Protein AF-A0A5P9GYF4-F1 (afdb_monomer)

Sequence (166 aa):
MIIYALKSAWHFFWDTWRFVEREGRWKADQMHLDIIEAVLNQIPADIAETVRTQLDQRYFYSWMAQGRINVFFFYNEGSLPLIPDPAFEDRLFKVSLFIEDRKYVAHVSFFERRLYSVELKRPRSSLIGKSYRIGTVTLGKPSDSYIRVIDRAEHGKETDTGLDLP

Radius of gyration: 16.76 Å; Cα contacts (8 Å, |Δi|>4): 250; chains: 1; bounding box: 41×36×52 Å

Solvent-accessible surface area (backbone atoms only — not comparable to full-atom values): 9324 Å² total; per-residue (Å²): 109,71,68,58,54,51,51,43,52,49,50,51,53,52,51,52,49,34,36,75,72,66,38,37,39,69,61,78,53,67,72,60,48,52,56,48,49,55,51,38,76,74,48,60,67,72,50,31,50,35,50,50,57,49,69,72,45,68,36,37,34,35,40,39,82,77,35,19,39,31,38,57,46,59,70,52,64,94,76,50,69,62,40,85,55,73,74,28,41,67,30,27,35,36,34,32,32,33,45,82,88,40,83,47,55,30,39,43,35,25,42,82,20,34,81,35,35,48,33,41,84,56,34,52,82,83,50,67,95,59,61,72,43,85,58,61,71,44,86,46,55,62,86,70,39,64,65,59,56,49,49,34,71,76,74,41,77,77,76,82,75,75,76,78,73,134

Structure (mmCIF, N/CA/C/O backbone):
data_AF-A0A5P9GYF4-F1
#
_entry.id   AF-A0A5P9GYF4-F1
#
loop_
_atom_site.group_PDB
_atom_site.id
_atom_site.type_symbol
_atom_site.label_atom_id
_atom_site.label_alt_id
_atom_site.label_comp_id
_atom_site.label_asym_id
_atom_site.label_entity_id
_atom_site.label_seq_id
_atom_site.pdbx_PDB_ins_code
_atom_site.Cartn_x
_atom_site.Cartn_y
_atom_site.Cartn_z
_atom_site.occupancy
_atom_site.B_iso_or_equiv
_atom_site.auth_seq_id
_atom_site.auth_comp_id
_atom_site.auth_asym_id
_atom_site.auth_atom_id
_atom_site.pdbx_PDB_model_num
ATOM 1 N N . MET A 1 1 ? 20.560 9.473 -18.934 1.00 59.81 1 MET A N 1
ATOM 2 C CA . MET A 1 1 ? 20.954 9.487 -17.504 1.00 59.81 1 MET A CA 1
ATOM 3 C C . MET A 1 1 ? 20.816 10.861 -16.851 1.00 59.81 1 MET A C 1
ATOM 5 O O . MET A 1 1 ? 20.122 10.941 -15.851 1.00 59.81 1 MET A O 1
ATOM 9 N N . ILE A 1 2 ? 21.380 11.940 -17.410 1.00 68.56 2 ILE A N 1
ATOM 10 C CA . ILE A 1 2 ? 21.368 13.287 -16.788 1.00 68.56 2 ILE A CA 1
ATOM 11 C C . ILE A 1 2 ? 19.944 13.828 -16.524 1.00 68.56 2 ILE A C 1
ATOM 13 O O . ILE A 1 2 ? 19.672 14.339 -15.444 1.00 68.56 2 ILE A O 1
ATOM 17 N N . ILE A 1 3 ? 19.008 13.642 -17.464 1.00 70.69 3 ILE A N 1
ATOM 18 C CA . ILE A 1 3 ? 17.608 14.093 -17.316 1.00 70.69 3 ILE A CA 1
ATOM 19 C C . ILE A 1 3 ? 16.885 13.359 -16.174 1.00 70.69 3 ILE A C 1
ATOM 21 O O . ILE A 1 3 ? 16.140 13.982 -15.423 1.00 70.69 3 ILE A O 1
ATOM 25 N N . TYR A 1 4 ? 17.121 12.053 -16.012 1.00 67.19 4 TYR A N 1
ATOM 26 C CA . TYR A 1 4 ? 16.527 11.273 -14.921 1.00 67.19 4 TYR A CA 1
ATOM 27 C C . TYR A 1 4 ? 17.084 11.706 -13.564 1.00 67.19 4 TYR A C 1
ATOM 29 O O . TYR A 1 4 ? 16.313 11.917 -12.639 1.00 67.19 4 TYR A O 1
ATOM 37 N N . ALA A 1 5 ? 18.396 11.944 -13.471 1.00 69.62 5 ALA A N 1
ATOM 38 C CA . ALA A 1 5 ? 19.017 12.451 -12.250 1.00 69.62 5 ALA A CA 1
ATOM 39 C C . ALA A 1 5 ? 18.478 13.838 -11.848 1.00 69.62 5 ALA A C 1
ATOM 41 O O . ALA A 1 5 ? 18.199 14.069 -10.674 1.00 69.62 5 ALA A O 1
ATOM 42 N N . LEU A 1 6 ? 18.268 14.739 -12.817 1.00 77.44 6 LEU A N 1
ATOM 43 C CA . LEU A 1 6 ? 17.664 16.057 -12.585 1.00 77.44 6 LEU A CA 1
ATOM 44 C C . LEU A 1 6 ? 16.206 15.958 -12.122 1.00 77.44 6 LEU A C 1
ATOM 46 O O . LEU A 1 6 ? 15.830 16.636 -11.169 1.00 77.44 6 LEU A O 1
ATOM 50 N N . LYS A 1 7 ? 15.399 15.089 -12.747 1.00 76.00 7 LYS A N 1
ATOM 51 C CA . LYS A 1 7 ? 14.019 14.832 -12.307 1.00 76.00 7 LYS A CA 1
ATOM 52 C C . LYS A 1 7 ? 13.987 14.277 -10.885 1.00 76.00 7 LYS A C 1
ATOM 54 O O . LYS A 1 7 ? 13.275 14.819 -10.048 1.00 76.00 7 LYS A O 1
ATOM 59 N N . SER A 1 8 ? 14.791 13.258 -10.582 1.00 73.50 8 SER A N 1
ATOM 60 C CA . SER A 1 8 ? 14.862 12.676 -9.237 1.00 73.50 8 SER A CA 1
ATOM 61 C C . SER A 1 8 ? 15.321 13.694 -8.187 1.00 73.50 8 SER A C 1
ATOM 63 O O . SER A 1 8 ? 14.765 13.720 -7.093 1.00 73.50 8 SER A O 1
ATOM 65 N N . ALA A 1 9 ? 16.285 14.565 -8.509 1.00 81.00 9 ALA A N 1
ATOM 66 C CA . ALA A 1 9 ? 16.730 15.634 -7.613 1.00 81.00 9 ALA A CA 1
ATOM 67 C C . ALA A 1 9 ? 15.636 16.688 -7.371 1.00 81.00 9 ALA A C 1
ATOM 69 O O . ALA A 1 9 ? 15.441 17.126 -6.238 1.00 81.00 9 ALA A O 1
ATOM 70 N N . TRP A 1 10 ? 14.891 17.056 -8.416 1.00 84.44 10 TRP A N 1
ATOM 71 C CA . TRP A 1 10 ? 13.747 17.959 -8.305 1.00 84.44 10 TRP A CA 1
ATOM 72 C C . TRP A 1 10 ? 12.622 17.363 -7.450 1.00 84.44 10 TRP A C 1
ATOM 74 O O . TRP A 1 10 ? 12.144 18.020 -6.528 1.00 84.44 10 TRP A O 1
ATOM 84 N N . HIS A 1 11 ? 12.249 16.101 -7.689 1.00 81.50 11 HIS A N 1
ATOM 85 C CA . HIS A 1 11 ? 11.265 15.388 -6.866 1.00 81.50 11 HIS A CA 1
ATOM 86 C C . HIS A 1 11 ? 11.711 15.304 -5.408 1.00 81.50 11 HIS A C 1
ATOM 88 O O . HIS A 1 11 ? 10.935 15.607 -4.510 1.00 81.50 11 HIS A O 1
ATOM 94 N N . PHE A 1 12 ? 12.983 14.985 -5.164 1.00 83.81 12 PHE A N 1
ATOM 95 C CA . PHE A 1 12 ? 13.535 14.944 -3.815 1.00 83.81 12 PHE A CA 1
ATOM 96 C C . PHE A 1 12 ? 13.443 16.302 -3.101 1.00 83.81 12 PHE A C 1
ATOM 98 O O . PHE A 1 12 ? 13.083 16.358 -1.924 1.00 83.81 12 PHE A O 1
ATOM 105 N N . PHE A 1 13 ? 13.741 17.401 -3.800 1.00 87.88 13 PHE A N 1
ATOM 106 C CA . PHE A 1 13 ? 13.595 18.750 -3.251 1.00 87.88 13 PHE A CA 1
ATOM 107 C C . PHE A 1 13 ? 12.132 19.071 -2.921 1.00 87.88 13 PHE A C 1
ATOM 109 O O . PHE A 1 13 ? 11.834 19.533 -1.821 1.00 87.88 13 PHE A O 1
ATOM 116 N N . TRP A 1 14 ? 11.216 18.762 -3.838 1.00 86.12 14 TRP A N 1
ATOM 117 C CA . TRP A 1 14 ? 9.784 18.968 -3.635 1.00 86.12 14 TRP A CA 1
ATOM 118 C C . TRP A 1 14 ? 9.229 18.144 -2.466 1.00 86.12 14 TRP A C 1
ATOM 120 O O . TRP A 1 14 ? 8.482 18.651 -1.635 1.00 86.12 14 TRP A O 1
ATOM 130 N N . ASP A 1 15 ? 9.646 16.889 -2.332 1.00 86.19 15 ASP A N 1
ATOM 131 C CA . ASP A 1 15 ? 9.235 16.036 -1.217 1.00 86.19 15 ASP A CA 1
ATOM 132 C C . ASP A 1 15 ? 9.887 16.455 0.108 1.00 86.19 15 ASP A C 1
ATOM 134 O O . ASP A 1 15 ? 9.288 16.305 1.171 1.00 86.19 15 ASP A O 1
ATOM 138 N N . THR A 1 16 ? 11.081 17.057 0.065 1.00 85.25 16 THR A N 1
ATOM 139 C CA . THR A 1 16 ? 11.679 17.717 1.237 1.00 85.25 16 THR A CA 1
ATOM 140 C C . THR A 1 16 ? 10.831 18.906 1.682 1.00 85.25 16 THR A C 1
ATOM 142 O O . THR A 1 16 ? 10.601 19.074 2.878 1.00 85.25 16 THR A O 1
ATOM 145 N N . TRP A 1 17 ? 10.316 19.698 0.741 1.00 87.06 17 TRP A N 1
ATOM 146 C CA . TRP A 1 17 ? 9.379 20.781 1.040 1.00 87.06 17 TRP A CA 1
ATOM 147 C C . TRP A 1 17 ? 8.072 20.249 1.649 1.00 87.06 17 TRP A C 1
ATOM 149 O O . TRP A 1 17 ? 7.715 20.634 2.762 1.00 87.06 17 TRP A O 1
ATOM 159 N N . ARG A 1 18 ? 7.436 19.255 1.013 1.00 83.00 18 ARG A N 1
ATOM 160 C CA . ARG A 1 18 ? 6.246 18.563 1.550 1.00 83.00 18 ARG A CA 1
ATOM 161 C C . ARG A 1 18 ? 6.478 17.966 2.934 1.00 83.00 18 ARG A C 1
ATOM 163 O O . ARG A 1 18 ? 5.585 17.965 3.776 1.00 83.00 18 ARG A O 1
ATOM 170 N N . PHE A 1 19 ? 7.674 17.442 3.196 1.00 86.00 19 PHE A N 1
ATOM 171 C CA . PHE A 1 19 ? 8.042 16.946 4.518 1.00 86.00 19 PHE A CA 1
ATOM 172 C C . PHE A 1 19 ? 8.027 18.063 5.569 1.00 86.00 19 PHE A C 1
ATOM 174 O O . PHE A 1 19 ? 7.479 17.867 6.654 1.00 86.00 19 PHE A O 1
ATOM 181 N N . VAL A 1 20 ? 8.577 19.239 5.244 1.00 86.25 20 VAL A N 1
ATOM 182 C CA . VAL A 1 20 ? 8.550 20.424 6.120 1.00 86.25 20 VAL A CA 1
ATOM 183 C C . VAL A 1 20 ? 7.112 20.890 6.371 1.00 86.25 20 VAL A C 1
ATOM 185 O O . VAL A 1 20 ? 6.760 21.191 7.513 1.00 86.25 20 VAL A O 1
ATOM 188 N N . GLU A 1 21 ? 6.257 20.852 5.349 1.00 86.50 21 GLU A N 1
ATOM 189 C CA . GLU A 1 21 ? 4.823 21.173 5.445 1.00 86.50 21 GLU A CA 1
ATOM 190 C C . GLU A 1 21 ? 3.981 20.080 6.126 1.00 86.50 21 GLU A C 1
ATOM 192 O O . GLU A 1 21 ? 2.790 20.270 6.369 1.00 86.50 21 GLU A O 1
ATOM 197 N N . ARG A 1 22 ? 4.599 18.957 6.523 1.00 82.69 22 ARG A N 1
ATOM 198 C CA . ARG A 1 22 ? 3.939 17.799 7.149 1.00 82.69 22 ARG A CA 1
ATOM 199 C C . ARG A 1 22 ? 2.899 17.137 6.238 1.00 82.69 22 ARG A C 1
ATOM 201 O O . ARG A 1 22 ? 1.898 16.614 6.720 1.00 82.69 22 ARG A O 1
ATOM 208 N N . GLU A 1 23 ? 3.171 17.103 4.940 1.00 85.25 23 GLU A N 1
ATOM 209 C CA . GLU A 1 23 ? 2.361 16.451 3.902 1.00 85.25 23 GLU A CA 1
ATOM 210 C C . GLU A 1 23 ? 2.905 15.068 3.499 1.00 85.25 23 GLU A C 1
ATOM 212 O O . GLU A 1 23 ? 2.505 14.485 2.490 1.00 85.25 23 GLU A O 1
ATOM 217 N N . GLY A 1 24 ? 3.853 14.519 4.257 1.00 88.75 24 GLY A N 1
ATOM 218 C CA . GLY A 1 24 ? 4.420 13.205 3.983 1.00 88.75 24 GLY A CA 1
ATOM 219 C C . GLY A 1 24 ? 5.653 12.896 4.818 1.00 88.75 24 GLY A C 1
ATOM 220 O O . GLY A 1 24 ? 5.954 13.576 5.800 1.00 88.75 24 GLY A O 1
ATOM 221 N N . ARG A 1 25 ? 6.354 11.822 4.452 1.00 91.69 25 ARG A N 1
ATOM 222 C CA . ARG A 1 25 ? 7.543 11.311 5.159 1.00 91.69 25 ARG A CA 1
ATOM 223 C C . ARG A 1 25 ? 8.289 10.267 4.337 1.00 91.69 25 ARG A C 1
ATOM 225 O O . ARG A 1 25 ? 7.721 9.631 3.465 1.00 91.69 25 ARG A O 1
ATOM 232 N N . TRP A 1 26 ? 9.534 9.997 4.704 1.00 91.06 26 TRP A N 1
ATOM 233 C CA . TRP A 1 26 ? 10.426 9.084 3.977 1.00 91.06 26 TRP A CA 1
ATOM 234 C C . TRP A 1 26 ? 10.139 7.585 4.147 1.00 91.06 26 TRP A C 1
ATOM 236 O O . TRP A 1 26 ? 10.781 6.775 3.492 1.00 91.06 26 TRP A O 1
ATOM 246 N N . LYS A 1 27 ? 9.217 7.195 5.035 1.00 91.62 27 LYS A N 1
ATOM 247 C CA . LYS A 1 27 ? 8.777 5.801 5.217 1.00 91.62 27 LYS A CA 1
ATOM 248 C C . LYS A 1 27 ? 7.341 5.739 5.715 1.00 91.62 27 LYS A C 1
ATOM 250 O O . LYS A 1 27 ? 6.918 6.618 6.464 1.00 91.62 27 LYS A O 1
ATOM 255 N N . ALA A 1 28 ? 6.603 4.697 5.351 1.00 92.38 28 ALA A N 1
ATOM 256 C CA . ALA A 1 28 ? 5.300 4.412 5.948 1.00 92.38 28 ALA A CA 1
ATOM 257 C C . ALA A 1 28 ? 5.429 4.118 7.470 1.00 92.38 28 ALA A C 1
ATOM 259 O O . ALA A 1 28 ? 6.514 3.842 7.969 1.00 92.38 28 ALA A O 1
ATOM 260 N N . ASP A 1 29 ? 4.340 4.240 8.242 1.00 91.94 29 ASP A N 1
ATOM 261 C CA . ASP A 1 29 ? 4.306 3.819 9.655 1.00 91.94 29 ASP A CA 1
ATOM 262 C C . ASP A 1 29 ? 3.892 2.367 9.700 1.00 91.94 29 ASP A C 1
ATOM 264 O O . ASP A 1 29 ? 3.380 1.820 8.724 1.00 91.94 29 ASP A O 1
ATOM 268 N N . GLN A 1 30 ? 4.027 1.815 10.897 1.00 93.69 30 GLN A N 1
ATOM 269 C CA . GLN A 1 30 ? 3.628 0.467 11.203 1.00 93.69 30 GLN A CA 1
ATOM 270 C C . GLN A 1 30 ? 2.197 0.139 10.780 1.00 93.69 30 GLN A C 1
ATOM 272 O O . GLN A 1 30 ? 2.003 -0.877 10.141 1.00 93.69 30 GLN A O 1
ATOM 277 N N . MET A 1 31 ? 1.206 1.001 11.028 1.00 93.88 31 MET A N 1
ATOM 278 C CA . MET A 1 31 ? -0.179 0.698 10.647 1.00 93.88 31 MET A CA 1
ATOM 279 C C . MET A 1 31 ? -0.337 0.521 9.134 1.00 93.88 31 MET A C 1
ATOM 281 O O . MET A 1 31 ? -0.993 -0.417 8.692 1.00 93.88 31 MET A O 1
ATOM 285 N N . HIS A 1 32 ? 0.265 1.395 8.327 1.00 95.06 32 HIS A N 1
ATOM 286 C CA . HIS A 1 32 ? 0.213 1.256 6.871 1.00 95.06 32 HIS A CA 1
ATOM 287 C C . HIS A 1 32 ? 1.027 0.056 6.378 1.00 95.06 32 HIS A C 1
ATOM 289 O O . HIS A 1 32 ? 0.584 -0.627 5.459 1.00 95.06 32 HIS A O 1
ATOM 295 N N . LEU A 1 33 ? 2.175 -0.229 7.000 1.00 96.56 33 LEU A N 1
ATOM 296 C CA . LEU A 1 33 ? 2.971 -1.419 6.692 1.00 96.56 33 LEU A CA 1
ATOM 297 C C . LEU A 1 33 ? 2.219 -2.708 7.045 1.00 96.56 33 LEU A C 1
ATOM 299 O O . LEU A 1 33 ? 2.186 -3.615 6.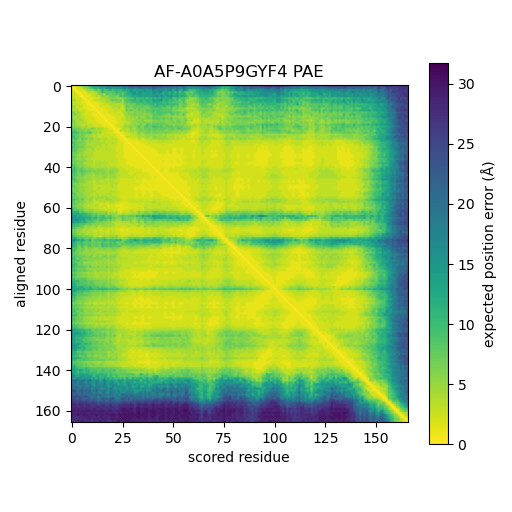226 1.00 96.56 33 LEU A O 1
ATOM 303 N N . ASP A 1 34 ? 1.532 -2.762 8.185 1.00 97.44 34 ASP A N 1
ATOM 304 C CA . ASP A 1 34 ? 0.711 -3.905 8.599 1.00 97.44 34 ASP A CA 1
ATOM 305 C C . ASP A 1 34 ? -0.470 -4.127 7.645 1.00 97.44 34 ASP A C 1
ATOM 307 O O . ASP A 1 34 ? -0.822 -5.265 7.340 1.00 97.44 34 ASP A O 1
ATOM 311 N N . ILE A 1 35 ? -1.080 -3.045 7.143 1.00 97.69 35 ILE A N 1
ATOM 312 C CA . ILE A 1 35 ? -2.128 -3.110 6.114 1.00 97.69 35 ILE A CA 1
ATOM 313 C C . ILE A 1 35 ? -1.580 -3.722 4.821 1.00 97.69 35 ILE A C 1
ATOM 315 O O . ILE A 1 35 ? -2.246 -4.563 4.218 1.00 97.69 35 ILE A O 1
ATOM 319 N N . ILE A 1 36 ? -0.388 -3.306 4.390 1.00 98.12 36 ILE A N 1
ATOM 320 C CA . ILE A 1 36 ? 0.251 -3.844 3.185 1.00 98.12 36 ILE A CA 1
ATOM 321 C C . ILE A 1 36 ? 0.620 -5.308 3.401 1.00 98.12 36 ILE A C 1
ATOM 323 O O . ILE A 1 36 ? 0.252 -6.144 2.583 1.00 98.12 36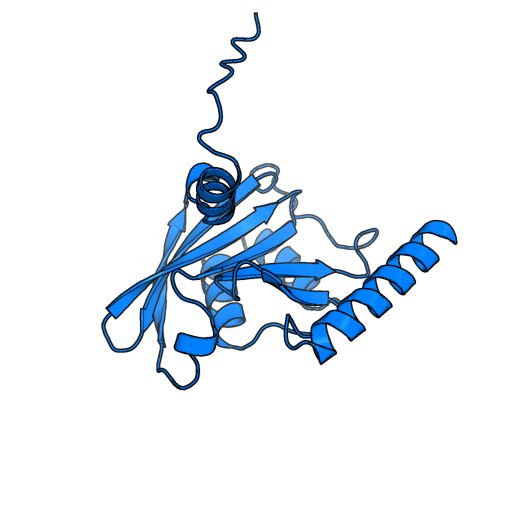 ILE A O 1
ATOM 327 N N . GLU A 1 37 ? 1.258 -5.641 4.520 1.00 98.31 37 GLU A N 1
ATOM 328 C CA . GLU A 1 37 ? 1.668 -7.008 4.849 1.00 98.31 37 GLU A CA 1
ATOM 329 C C . GLU A 1 37 ? 0.465 -7.959 4.908 1.00 98.31 37 GLU A C 1
ATOM 331 O O . GLU A 1 37 ? 0.539 -9.099 4.451 1.00 98.31 37 GLU A O 1
ATOM 336 N N . ALA A 1 38 ? -0.691 -7.486 5.380 1.00 98.38 38 ALA A N 1
ATOM 337 C CA . ALA A 1 38 ? -1.934 -8.247 5.317 1.00 98.38 38 ALA A CA 1
ATOM 338 C C . ALA A 1 38 ? -2.312 -8.641 3.881 1.00 98.38 38 ALA A C 1
ATOM 340 O O . ALA A 1 38 ? -2.753 -9.766 3.654 1.00 98.38 38 ALA A O 1
ATOM 341 N N . VAL A 1 39 ? -2.130 -7.734 2.915 1.00 98.38 39 VAL A N 1
ATOM 342 C CA . VAL A 1 39 ? -2.346 -8.013 1.487 1.00 98.38 39 VAL A CA 1
ATOM 343 C C . VAL A 1 39 ? -1.272 -8.949 0.945 1.00 98.38 39 VAL A C 1
ATOM 345 O O . VAL A 1 39 ? -1.608 -9.890 0.229 1.00 98.38 39 VAL A O 1
ATOM 348 N N . LEU A 1 40 ? -0.004 -8.748 1.316 1.00 98.25 40 LEU A N 1
ATOM 349 C CA . LEU A 1 40 ? 1.103 -9.601 0.869 1.00 98.25 40 LEU A CA 1
ATOM 350 C C . LEU A 1 40 ? 0.926 -11.062 1.305 1.00 98.25 40 LEU A C 1
ATOM 352 O O . LEU A 1 40 ? 1.227 -11.974 0.543 1.00 98.25 40 LEU A O 1
ATOM 356 N N . ASN A 1 41 ? 0.340 -11.294 2.480 1.00 97.94 41 ASN A N 1
ATOM 357 C CA . ASN A 1 41 ? 0.013 -12.632 2.979 1.00 97.94 41 ASN A CA 1
ATOM 358 C C . ASN A 1 41 ? -1.140 -13.332 2.230 1.00 97.94 41 ASN A C 1
ATOM 360 O O . ASN A 1 41 ? -1.483 -14.465 2.563 1.00 97.94 41 ASN A O 1
ATOM 364 N N . GLN A 1 42 ? -1.781 -12.666 1.267 1.00 97.38 42 GLN A N 1
ATOM 365 C CA . GLN A 1 42 ? -2.937 -13.180 0.517 1.00 97.38 42 GLN A CA 1
ATOM 366 C C . GLN A 1 42 ? -2.665 -13.320 -0.983 1.00 97.38 42 GLN A C 1
ATOM 368 O O . GLN A 1 42 ? -3.546 -13.741 -1.733 1.00 97.38 42 GLN A O 1
ATOM 373 N N . ILE A 1 43 ? -1.463 -12.959 -1.428 1.00 96.81 43 ILE A N 1
ATOM 374 C CA . ILE A 1 43 ? -1.041 -13.036 -2.826 1.00 96.81 43 ILE A CA 1
ATOM 375 C C . ILE A 1 43 ? 0.121 -14.033 -2.970 1.00 96.81 43 ILE A C 1
ATOM 377 O O . ILE A 1 43 ? 0.731 -14.413 -1.968 1.00 96.81 43 ILE A O 1
ATOM 381 N N . PRO A 1 44 ? 0.427 -14.493 -4.197 1.00 97.75 44 PRO A N 1
ATOM 382 C CA . PRO A 1 44 ? 1.570 -15.365 -4.452 1.00 97.75 44 PRO A CA 1
ATOM 383 C C . PRO A 1 44 ? 2.889 -14.812 -3.888 1.00 97.75 44 PRO A C 1
ATOM 385 O O . PRO A 1 44 ? 3.134 -13.604 -3.912 1.00 97.75 44 PRO A O 1
ATOM 388 N N . ALA A 1 45 ? 3.737 -15.706 -3.372 1.00 97.19 45 ALA A N 1
ATOM 389 C CA . ALA A 1 45 ? 4.949 -15.337 -2.637 1.00 97.19 45 ALA A CA 1
ATOM 390 C C . ALA A 1 45 ? 5.967 -14.556 -3.487 1.00 97.19 45 ALA A C 1
ATOM 392 O O . ALA A 1 45 ? 6.629 -13.660 -2.976 1.00 97.19 45 ALA A O 1
ATOM 393 N N . ASP A 1 46 ? 6.063 -14.853 -4.781 1.00 96.56 46 ASP A N 1
ATOM 394 C CA . ASP A 1 46 ? 6.900 -14.142 -5.753 1.00 96.56 46 ASP A CA 1
ATOM 395 C C . ASP A 1 46 ? 6.452 -12.684 -5.950 1.00 96.56 46 ASP A C 1
ATOM 397 O O . ASP A 1 46 ? 7.274 -11.763 -6.002 1.00 96.56 46 ASP A O 1
ATOM 401 N N . ILE A 1 47 ? 5.136 -12.454 -5.985 1.00 97.44 47 ILE A N 1
ATOM 402 C CA . ILE A 1 47 ? 4.559 -11.110 -6.050 1.00 97.44 47 ILE A CA 1
ATOM 403 C C . ILE A 1 47 ? 4.800 -10.376 -4.732 1.00 97.44 47 ILE A C 1
ATOM 405 O O . ILE A 1 47 ? 5.245 -9.228 -4.744 1.00 97.44 47 ILE A O 1
ATOM 409 N N . ALA A 1 48 ? 4.547 -11.037 -3.599 1.00 98.00 48 ALA A N 1
ATOM 410 C CA . ALA A 1 48 ? 4.795 -10.466 -2.281 1.00 98.00 48 ALA A CA 1
ATOM 411 C C . ALA A 1 48 ? 6.259 -10.028 -2.120 1.00 98.00 48 ALA A C 1
ATOM 413 O O . ALA A 1 48 ? 6.521 -8.909 -1.682 1.00 98.00 48 ALA A O 1
ATOM 414 N N . GLU A 1 49 ? 7.206 -10.864 -2.544 1.00 97.62 49 GLU A N 1
ATOM 415 C CA . GLU A 1 49 ? 8.637 -10.568 -2.475 1.00 97.62 49 GLU A CA 1
ATOM 416 C C . GLU A 1 49 ? 9.044 -9.404 -3.381 1.00 97.62 49 GLU A C 1
ATOM 418 O O . GLU A 1 49 ? 9.844 -8.548 -2.994 1.00 97.62 49 GLU A O 1
ATOM 423 N N . THR A 1 50 ? 8.428 -9.306 -4.561 1.00 97.38 50 THR A N 1
ATOM 424 C CA . THR A 1 50 ? 8.614 -8.150 -5.442 1.00 97.38 50 THR A CA 1
ATOM 425 C C . THR A 1 50 ? 8.191 -6.861 -4.737 1.00 97.38 50 THR A C 1
ATOM 427 O O . THR A 1 50 ? 8.938 -5.885 -4.741 1.00 97.38 50 THR A O 1
ATOM 430 N N . VAL A 1 51 ? 7.031 -6.855 -4.071 1.00 96.94 51 VAL A N 1
ATOM 431 C CA . VAL A 1 51 ? 6.544 -5.678 -3.331 1.00 96.94 51 VAL A CA 1
ATOM 432 C C . VAL A 1 51 ? 7.430 -5.357 -2.125 1.00 96.94 51 VAL A C 1
ATOM 434 O O . VAL A 1 51 ? 7.710 -4.183 -1.882 1.00 96.94 51 VAL A O 1
ATOM 437 N N . ARG A 1 52 ? 7.934 -6.361 -1.397 1.00 97.25 52 ARG A N 1
ATOM 438 C CA . ARG A 1 52 ? 8.913 -6.134 -0.317 1.00 97.25 52 ARG A CA 1
ATOM 439 C C . ARG A 1 52 ? 10.193 -5.496 -0.850 1.00 97.25 52 ARG A C 1
ATOM 441 O O . ARG A 1 52 ? 10.629 -4.483 -0.316 1.00 97.25 52 ARG A O 1
ATOM 448 N N . THR A 1 53 ? 10.700 -5.981 -1.982 1.00 95.56 53 THR A N 1
ATOM 449 C CA . THR A 1 53 ? 11.865 -5.386 -2.654 1.00 95.56 53 THR A CA 1
ATOM 450 C C . THR A 1 53 ? 11.611 -3.929 -3.055 1.00 95.56 53 THR A C 1
ATOM 452 O O . THR A 1 53 ? 12.520 -3.102 -2.958 1.00 95.56 53 THR A O 1
ATOM 455 N N . GLN A 1 54 ? 10.387 -3.586 -3.482 1.00 94.81 54 GLN A N 1
ATOM 456 C CA . GLN A 1 54 ? 9.994 -2.194 -3.733 1.00 94.81 54 GLN A CA 1
ATOM 457 C C . GLN A 1 54 ? 10.051 -1.366 -2.442 1.00 94.81 54 GLN A C 1
ATOM 459 O O . GLN A 1 54 ? 10.672 -0.305 -2.424 1.00 94.81 54 GLN A O 1
ATOM 464 N N . LEU A 1 55 ? 9.452 -1.861 -1.356 1.00 95.31 55 LEU A N 1
ATOM 465 C CA . LEU A 1 55 ? 9.422 -1.205 -0.043 1.00 95.31 55 LEU A CA 1
ATOM 466 C C . LEU A 1 55 ? 10.803 -1.078 0.624 1.00 95.31 55 LEU A C 1
ATOM 468 O O . LEU A 1 55 ? 10.985 -0.197 1.463 1.00 95.31 55 LEU A O 1
ATOM 472 N N . ASP A 1 56 ? 11.778 -1.900 0.246 1.00 93.88 56 ASP A N 1
ATOM 473 C CA . ASP A 1 56 ? 13.165 -1.772 0.708 1.00 93.88 56 ASP A CA 1
ATOM 474 C C . ASP A 1 56 ? 13.926 -0.637 0.007 1.00 93.88 56 ASP A C 1
ATOM 476 O O . ASP A 1 56 ? 14.956 -0.165 0.501 1.00 93.88 56 ASP A O 1
ATOM 480 N N . GLN A 1 57 ? 13.417 -0.147 -1.128 1.00 91.50 57 GLN A N 1
ATOM 481 C CA . GLN A 1 57 ? 13.990 1.011 -1.804 1.00 91.50 57 GLN A CA 1
ATOM 482 C C . GLN A 1 57 ? 13.724 2.310 -1.040 1.00 91.50 57 GLN A C 1
ATOM 484 O O . GLN A 1 57 ? 12.874 2.419 -0.156 1.00 91.50 57 GLN A O 1
ATOM 489 N N . ARG A 1 58 ? 14.434 3.367 -1.438 1.00 91.06 58 ARG A N 1
ATOM 490 C CA . ARG A 1 58 ? 14.124 4.719 -0.980 1.00 91.06 58 ARG A CA 1
ATOM 491 C C . ARG A 1 58 ? 12.839 5.213 -1.646 1.00 91.06 58 ARG A C 1
ATOM 493 O O . ARG A 1 58 ? 12.783 5.334 -2.872 1.00 91.06 58 ARG A O 1
ATOM 500 N N . TYR A 1 59 ? 11.859 5.583 -0.829 1.00 93.06 59 TYR A N 1
ATOM 501 C CA . TYR A 1 59 ? 10.620 6.209 -1.274 1.00 93.06 59 TYR A CA 1
ATOM 502 C C . TYR A 1 59 ? 10.221 7.380 -0.378 1.00 93.06 59 TYR A C 1
ATOM 504 O O . TYR A 1 59 ? 10.743 7.557 0.723 1.00 93.06 59 TYR A O 1
ATOM 512 N N . PHE A 1 60 ? 9.289 8.188 -0.862 1.00 92.56 60 PHE A N 1
ATOM 513 C CA . PHE A 1 60 ? 8.554 9.160 -0.074 1.00 92.56 60 PHE A CA 1
ATOM 514 C C . PHE A 1 60 ? 7.080 8.770 -0.036 1.00 92.56 60 PHE A C 1
ATOM 516 O O . PHE A 1 60 ? 6.489 8.380 -1.036 1.00 92.56 60 PHE A O 1
ATOM 523 N N . TYR A 1 61 ? 6.499 8.830 1.151 1.00 92.75 61 TYR A N 1
ATOM 524 C CA . TYR A 1 61 ? 5.123 8.474 1.438 1.00 92.75 61 TYR A CA 1
ATOM 525 C C . TYR A 1 61 ? 4.326 9.754 1.671 1.00 92.75 61 TYR A C 1
ATOM 527 O O . TYR A 1 61 ? 4.367 10.327 2.766 1.00 92.75 61 TYR A O 1
ATOM 535 N N . SER A 1 62 ? 3.654 10.220 0.622 1.00 90.25 62 SER A N 1
ATOM 536 C CA . SER A 1 62 ? 2.937 11.497 0.594 1.00 90.25 62 SER A CA 1
ATOM 537 C C . SER A 1 62 ? 1.477 11.333 0.993 1.00 90.25 62 SER A C 1
ATOM 539 O O . SER A 1 62 ? 0.853 10.317 0.696 1.00 90.25 62 SER A O 1
ATOM 541 N N . TRP A 1 63 ? 0.929 12.342 1.660 1.00 88.06 63 TRP A N 1
ATOM 542 C CA . TRP A 1 63 ? -0.433 12.393 2.167 1.00 88.06 63 TRP A CA 1
ATOM 543 C C . TRP A 1 63 ? -1.277 13.332 1.309 1.00 88.06 63 TRP A C 1
ATOM 545 O O . TRP A 1 63 ? -1.183 14.549 1.414 1.00 88.06 63 TRP A O 1
ATOM 555 N N . MET A 1 64 ? -2.149 12.761 0.488 1.00 83.31 64 MET A N 1
ATOM 556 C CA . MET A 1 64 ? -3.125 13.483 -0.323 1.00 83.31 64 MET A CA 1
ATOM 557 C C . MET A 1 64 ? -4.505 13.482 0.348 1.00 83.31 64 MET A C 1
ATOM 559 O O . MET A 1 64 ? -4.797 12.659 1.227 1.00 83.31 64 MET A O 1
ATOM 563 N N . ALA A 1 65 ? -5.363 14.425 -0.056 1.00 75.62 65 ALA A N 1
ATOM 564 C CA . ALA A 1 65 ? -6.738 14.562 0.432 1.00 75.62 65 ALA A CA 1
ATOM 565 C C . ALA A 1 65 ? -6.841 14.495 1.970 1.00 75.62 65 ALA A C 1
ATOM 567 O O . ALA A 1 65 ? -7.534 13.644 2.539 1.00 75.62 65 ALA A O 1
ATOM 568 N N . GLN A 1 66 ? -6.085 15.369 2.648 1.00 75.31 66 GLN A N 1
ATOM 569 C CA . GLN A 1 66 ? -5.990 15.447 4.114 1.00 75.31 66 GLN A CA 1
ATOM 570 C C . GLN A 1 66 ? -5.449 14.158 4.776 1.00 75.31 66 GLN A C 1
ATOM 572 O O . GLN A 1 66 ? -5.779 13.848 5.919 1.00 75.31 66 GLN A O 1
ATOM 577 N N . GLY A 1 67 ? -4.618 13.381 4.071 1.00 76.44 67 GLY A N 1
ATOM 578 C CA . GLY A 1 67 ? -4.025 12.136 4.580 1.00 76.44 67 GLY A CA 1
ATOM 579 C C . GLY A 1 67 ? -4.982 10.947 4.585 1.00 76.44 67 GLY A C 1
ATOM 580 O O . GLY A 1 67 ? -4.834 10.034 5.402 1.00 76.44 67 GLY A O 1
ATOM 581 N N . ARG A 1 68 ? -5.991 10.978 3.707 1.00 83.56 68 ARG A N 1
ATOM 582 C CA . ARG A 1 68 ? -6.859 9.831 3.412 1.00 83.56 68 ARG A CA 1
ATOM 583 C C . ARG A 1 68 ? -6.285 8.962 2.306 1.00 83.56 68 ARG A C 1
ATOM 585 O O . ARG A 1 68 ? -6.435 7.751 2.377 1.00 83.56 68 ARG A O 1
ATOM 592 N N . ILE A 1 69 ? -5.640 9.561 1.313 1.00 86.94 69 ILE A N 1
ATOM 593 C CA . ILE A 1 69 ? -4.957 8.842 0.239 1.00 86.94 69 ILE A CA 1
ATOM 594 C C . ILE A 1 69 ? -3.470 9.012 0.486 1.00 86.94 69 ILE A C 1
ATOM 596 O O . ILE A 1 69 ? -2.989 10.137 0.567 1.00 86.94 69 ILE A O 1
ATOM 600 N N . ASN A 1 70 ? -2.742 7.914 0.634 1.00 90.88 70 ASN A N 1
ATOM 601 C CA . ASN A 1 70 ? -1.315 7.977 0.890 1.00 90.88 70 ASN A CA 1
ATOM 602 C C . ASN A 1 70 ? -0.567 7.256 -0.229 1.00 90.88 70 ASN A C 1
ATOM 604 O O . ASN A 1 70 ? -0.814 6.074 -0.456 1.00 90.88 70 ASN A O 1
ATOM 608 N N . VAL A 1 71 ? 0.315 7.968 -0.926 1.00 92.31 71 VAL A N 1
ATOM 609 C CA . VAL A 1 71 ? 0.933 7.525 -2.186 1.00 92.31 71 VAL A CA 1
ATOM 610 C C . VAL A 1 71 ? 2.429 7.299 -1.993 1.00 92.31 71 VAL A C 1
ATOM 612 O O . VAL A 1 71 ? 3.092 8.070 -1.292 1.00 92.31 71 VAL A O 1
ATOM 615 N N . PHE A 1 72 ? 2.951 6.245 -2.621 1.00 93.12 72 PHE A N 1
ATOM 616 C CA . PHE A 1 72 ? 4.376 5.931 -2.662 1.00 93.12 72 PHE A CA 1
ATOM 617 C C . PHE A 1 72 ? 5.044 6.582 -3.877 1.00 93.12 72 PHE A C 1
ATOM 619 O O . PHE A 1 72 ? 4.661 6.332 -5.014 1.00 93.12 72 PHE A O 1
ATOM 626 N N . PHE A 1 73 ? 6.086 7.372 -3.630 1.00 90.50 73 PHE A N 1
ATOM 627 C CA . PHE A 1 73 ? 6.971 7.937 -4.647 1.00 90.50 73 PHE A CA 1
ATOM 628 C C . PHE A 1 73 ? 8.355 7.302 -4.520 1.00 90.50 73 PHE A C 1
ATOM 630 O O . PHE A 1 73 ? 9.112 7.634 -3.607 1.00 90.50 73 PHE A O 1
ATOM 637 N N . PHE A 1 74 ? 8.693 6.361 -5.399 1.00 89.38 74 PHE A N 1
ATOM 638 C CA . PHE A 1 74 ? 10.000 5.700 -5.391 1.00 89.38 74 PHE A CA 1
ATOM 639 C C . PHE A 1 74 ? 11.021 6.547 -6.156 1.00 89.38 74 PHE A C 1
ATOM 641 O O . PHE A 1 74 ? 10.746 7.007 -7.252 1.00 89.38 74 PHE A O 1
ATOM 648 N N . TYR A 1 75 ? 12.233 6.740 -5.631 1.00 84.44 75 TYR A N 1
ATOM 649 C CA . TYR A 1 75 ? 13.237 7.564 -6.336 1.00 84.44 75 TYR A CA 1
ATOM 650 C C . TYR A 1 75 ? 13.998 6.813 -7.432 1.00 84.44 75 TYR A C 1
ATOM 652 O O . TYR A 1 75 ? 14.626 7.435 -8.290 1.00 84.44 75 TYR A O 1
ATOM 660 N N . ASN A 1 76 ? 13.915 5.482 -7.411 1.00 82.62 76 ASN A N 1
ATOM 661 C CA . ASN A 1 76 ? 14.617 4.571 -8.310 1.00 82.62 76 ASN A CA 1
ATOM 662 C C . ASN A 1 76 ? 13.652 3.886 -9.296 1.00 82.62 76 ASN A C 1
ATOM 664 O O . ASN A 1 76 ? 13.794 2.699 -9.575 1.00 82.62 76 ASN A O 1
ATOM 668 N N . GLU A 1 77 ? 12.650 4.601 -9.819 1.00 70.81 77 GLU A N 1
ATOM 669 C CA . GLU A 1 77 ? 11.595 4.010 -10.665 1.00 70.81 77 GLU A CA 1
ATOM 670 C C . GLU A 1 77 ? 12.120 3.225 -11.872 1.00 70.81 77 GLU A C 1
ATOM 672 O O . GLU A 1 77 ? 11.530 2.215 -12.241 1.00 70.81 77 GLU A O 1
ATOM 677 N N . GLY A 1 78 ? 13.227 3.657 -12.483 1.00 74.50 78 GLY A N 1
ATOM 678 C CA . GLY A 1 78 ? 13.809 2.981 -13.649 1.00 74.50 78 GLY A CA 1
ATOM 679 C C . GLY A 1 78 ? 14.450 1.622 -13.344 1.00 74.50 78 GLY A C 1
ATOM 680 O O . GLY A 1 78 ? 14.673 0.842 -14.263 1.00 74.50 78 GLY A O 1
ATOM 681 N N . SER A 1 79 ? 14.741 1.332 -12.074 1.00 82.06 79 SER A N 1
ATOM 682 C CA . SER A 1 79 ? 15.315 0.060 -11.616 1.00 82.06 79 SER A CA 1
ATOM 683 C C . SER A 1 79 ? 14.417 -0.665 -10.614 1.00 82.06 79 SER A C 1
ATOM 685 O O . SER A 1 79 ? 14.841 -1.647 -10.009 1.00 82.06 79 SER A O 1
ATOM 687 N N . LEU A 1 80 ? 13.202 -0.162 -10.392 1.00 87.31 80 LEU A N 1
ATOM 688 C CA . LEU A 1 80 ? 12.254 -0.759 -9.467 1.00 87.31 80 LEU A CA 1
ATOM 689 C C . LEU A 1 80 ? 11.699 -2.049 -10.094 1.00 87.31 80 LEU A C 1
ATOM 691 O O . LEU A 1 80 ? 11.187 -1.990 -11.218 1.00 87.31 80 LEU A O 1
ATOM 695 N N . PRO A 1 81 ? 11.779 -3.206 -9.414 1.00 91.94 81 PRO A N 1
ATOM 696 C CA . PRO A 1 81 ? 11.251 -4.444 -9.967 1.00 91.94 81 PRO A CA 1
ATOM 697 C C . PRO A 1 81 ? 9.734 -4.326 -10.135 1.00 91.94 81 PRO A C 1
ATOM 699 O O . PRO A 1 81 ? 9.036 -3.856 -9.236 1.00 91.94 81 PRO A O 1
ATOM 702 N N . LEU A 1 82 ? 9.228 -4.732 -11.297 1.00 95.00 82 LEU A N 1
ATOM 703 C CA . LEU A 1 82 ? 7.796 -4.746 -11.592 1.00 95.00 82 LEU A CA 1
ATOM 704 C C . LEU A 1 82 ? 7.187 -6.072 -11.150 1.00 95.00 82 LEU A C 1
ATOM 706 O O . LEU A 1 82 ? 7.799 -7.125 -11.330 1.00 95.00 82 LEU A O 1
ATOM 710 N N . ILE A 1 83 ? 5.956 -6.030 -10.645 1.00 96.44 83 ILE A N 1
ATOM 711 C CA . ILE A 1 83 ? 5.184 -7.239 -10.347 1.00 96.44 83 ILE A CA 1
ATOM 712 C C . ILE A 1 83 ? 4.992 -8.028 -11.651 1.00 96.44 83 ILE A C 1
ATOM 714 O O . ILE A 1 83 ? 4.488 -7.461 -12.619 1.00 96.44 83 ILE A O 1
ATOM 718 N N . PRO A 1 84 ? 5.377 -9.314 -11.736 1.00 94.00 84 PRO A N 1
ATOM 719 C CA . PRO A 1 84 ? 5.355 -10.070 -12.991 1.00 94.00 84 PRO A CA 1
ATOM 720 C C . PRO A 1 84 ? 3.944 -10.274 -13.571 1.00 94.00 84 PRO A C 1
ATOM 722 O O . PRO A 1 84 ? 3.801 -10.338 -14.789 1.00 94.00 84 PRO A O 1
ATOM 725 N N . ASP A 1 85 ? 2.916 -10.316 -12.723 1.00 95.88 85 ASP A N 1
ATOM 726 C CA . ASP A 1 85 ? 1.520 -10.561 -13.100 1.00 95.88 85 ASP A CA 1
ATOM 727 C C . ASP A 1 85 ? 0.840 -9.306 -13.708 1.00 95.88 85 ASP A C 1
ATOM 729 O O . ASP A 1 85 ? 0.700 -8.293 -13.011 1.00 95.88 85 ASP A O 1
ATOM 733 N N . PRO A 1 86 ? 0.362 -9.355 -14.972 1.00 94.62 86 PRO A N 1
ATOM 734 C CA . PRO A 1 86 ? -0.370 -8.257 -15.614 1.00 94.62 86 PRO A CA 1
ATOM 735 C C . PRO A 1 86 ? -1.662 -7.853 -14.899 1.00 94.62 86 PRO A C 1
ATOM 737 O O . PRO A 1 86 ? -2.122 -6.727 -15.060 1.00 94.62 86 PRO A O 1
ATOM 740 N N . ALA A 1 87 ? -2.252 -8.724 -14.074 1.00 93.62 87 ALA A N 1
ATOM 741 C CA . ALA A 1 87 ? -3.433 -8.369 -13.292 1.00 93.62 87 ALA A CA 1
ATOM 742 C C . ALA A 1 87 ? -3.160 -7.255 -12.265 1.00 93.62 87 ALA A C 1
ATOM 744 O O . ALA A 1 87 ? -4.109 -6.743 -11.682 1.00 93.62 87 ALA A O 1
ATOM 745 N N . PHE A 1 88 ? -1.892 -6.895 -12.025 1.00 94.88 88 PHE A N 1
ATOM 746 C CA . PHE A 1 88 ? -1.465 -5.781 -11.171 1.00 94.88 88 PHE A CA 1
ATOM 747 C C . PHE A 1 88 ? -1.240 -4.463 -11.930 1.00 94.88 88 PHE A C 1
ATOM 749 O O . PHE A 1 88 ? -0.731 -3.512 -11.339 1.00 94.88 88 PHE A O 1
ATOM 756 N N . GLU A 1 89 ? -1.614 -4.383 -13.211 1.00 92.56 89 GLU A N 1
ATOM 757 C CA . GLU A 1 89 ? -1.603 -3.121 -13.964 1.00 92.56 89 GLU A CA 1
ATOM 758 C C . GLU A 1 89 ? -2.509 -2.064 -13.308 1.00 92.56 89 GLU A C 1
ATOM 760 O O . GLU A 1 89 ? -2.108 -0.915 -13.156 1.00 92.56 89 GLU A O 1
ATOM 765 N N . ASP A 1 90 ? -3.688 -2.484 -12.843 1.00 92.69 90 ASP A N 1
ATOM 766 C CA . ASP A 1 90 ? -4.605 -1.694 -12.017 1.00 92.69 90 ASP A CA 1
ATOM 767 C C . ASP A 1 90 ? -5.378 -2.647 -11.089 1.00 92.69 90 ASP A C 1
ATOM 769 O O . ASP A 1 90 ? -6.347 -3.300 -11.491 1.00 92.69 90 ASP A O 1
ATOM 773 N N . ARG A 1 91 ? -4.900 -2.806 -9.847 1.00 94.19 91 ARG A N 1
ATOM 774 C CA . ARG A 1 91 ? -5.449 -3.782 -8.888 1.00 94.19 91 ARG A CA 1
ATOM 775 C C . ARG A 1 91 ? -5.661 -3.170 -7.523 1.00 94.19 91 ARG A C 1
ATOM 777 O O . ARG A 1 91 ? -4.777 -2.520 -6.981 1.00 94.19 91 ARG A O 1
ATOM 784 N N . LEU A 1 92 ? -6.804 -3.464 -6.911 1.00 96.38 92 LEU A N 1
ATOM 785 C CA . LEU A 1 92 ? -7.159 -2.944 -5.595 1.00 96.38 92 LEU A CA 1
ATOM 786 C C . LEU A 1 92 ? -7.529 -4.077 -4.640 1.00 96.38 92 LEU A C 1
ATOM 788 O O . LEU A 1 92 ? -8.330 -4.953 -4.964 1.00 96.38 92 LEU A O 1
ATOM 792 N N . PHE A 1 93 ? -6.994 -4.025 -3.425 1.00 97.75 93 PHE A N 1
ATOM 793 C CA . PHE A 1 93 ? -7.389 -4.883 -2.312 1.00 97.75 93 PHE A CA 1
ATOM 794 C C . PHE A 1 93 ? -8.071 -4.056 -1.228 1.00 97.75 93 PHE A C 1
ATOM 796 O O . PHE A 1 93 ? -7.641 -2.954 -0.898 1.00 97.75 93 PHE A O 1
ATOM 803 N N . LYS A 1 94 ? -9.136 -4.607 -0.647 1.00 97.69 94 LYS A N 1
ATOM 804 C CA . LYS A 1 94 ? -9.841 -4.035 0.499 1.00 97.69 94 LYS A CA 1
ATOM 805 C C . LYS A 1 94 ? -9.426 -4.771 1.759 1.00 97.69 94 LYS A C 1
ATOM 807 O O . LYS A 1 94 ? -9.640 -5.979 1.869 1.00 97.69 94 LYS A O 1
ATOM 812 N N . VAL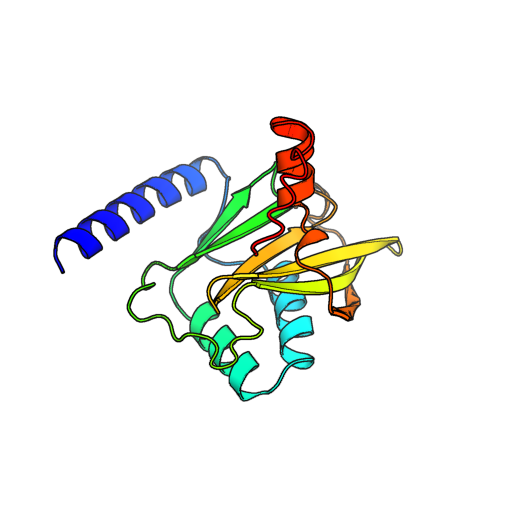 A 1 95 ? -8.899 -4.031 2.722 1.00 97.88 95 VAL A N 1
ATOM 813 C CA . VAL A 1 95 ? -8.470 -4.539 4.024 1.00 97.88 95 VAL A CA 1
ATOM 814 C C . VAL A 1 95 ? -9.449 -4.045 5.080 1.00 97.88 95 VAL A C 1
ATOM 816 O O . VAL A 1 95 ? -9.607 -2.842 5.294 1.00 97.88 95 VAL A O 1
ATOM 819 N N . SER A 1 96 ? -10.139 -4.969 5.746 1.00 96.94 96 SER A N 1
ATOM 820 C CA . SER A 1 96 ? -10.953 -4.629 6.911 1.00 96.94 96 SER A CA 1
ATOM 821 C C . SER A 1 96 ? -10.036 -4.245 8.068 1.00 96.94 96 SER A C 1
ATOM 823 O O . SER A 1 96 ? -9.106 -4.973 8.395 1.00 96.94 96 SER A O 1
ATOM 825 N N . LEU A 1 97 ? -10.332 -3.131 8.721 1.00 95.88 97 LEU A N 1
ATOM 826 C CA . LEU A 1 97 ? -9.616 -2.634 9.891 1.00 95.88 97 LEU A CA 1
ATOM 827 C C . LEU A 1 97 ? -10.593 -2.486 11.047 1.00 95.88 97 LEU A C 1
ATOM 829 O O . LEU A 1 97 ? -11.674 -1.935 10.864 1.00 95.88 97 LEU A O 1
ATOM 833 N N . PHE A 1 98 ? -10.218 -2.929 12.237 1.00 95.50 98 PHE A N 1
ATOM 834 C CA . PHE A 1 98 ? -10.964 -2.646 13.459 1.00 95.50 98 PHE A CA 1
ATOM 835 C C . PHE A 1 98 ? -10.175 -1.631 14.273 1.00 95.50 98 PHE A C 1
ATOM 837 O O . PHE A 1 98 ? -9.064 -1.936 14.688 1.00 95.50 98 PHE A O 1
ATOM 844 N N . ILE A 1 99 ? -10.724 -0.433 14.467 1.00 94.12 99 ILE A N 1
ATOM 845 C CA . ILE A 1 99 ? -10.102 0.647 15.246 1.00 94.12 99 ILE A CA 1
ATOM 846 C C . ILE A 1 99 ? -11.084 1.022 16.348 1.00 94.12 99 ILE A C 1
ATOM 848 O O . ILE A 1 99 ? -12.197 1.446 16.025 1.00 94.12 99 ILE A O 1
ATOM 852 N N . GLU A 1 100 ? -10.692 0.846 17.613 1.00 92.81 100 GLU A N 1
ATOM 853 C CA . GLU A 1 100 ? -11.581 1.036 18.778 1.00 92.81 100 GLU A CA 1
ATOM 854 C C . GLU A 1 100 ? -12.946 0.340 18.569 1.00 92.81 100 GLU A C 1
ATOM 856 O O . GLU A 1 100 ? -14.004 0.969 18.613 1.00 92.81 100 GLU A O 1
ATOM 861 N N . ASP A 1 101 ? -12.906 -0.946 18.204 1.00 89.31 101 ASP A N 1
ATOM 862 C CA . ASP A 1 101 ? -14.067 -1.815 17.934 1.00 89.31 101 ASP A CA 1
ATOM 863 C C . ASP A 1 101 ? -14.975 -1.413 16.759 1.00 89.31 101 ASP A C 1
ATOM 865 O O . ASP A 1 101 ? -15.961 -2.087 16.454 1.00 89.31 101 ASP A O 1
ATOM 869 N N . ARG A 1 102 ? -14.627 -0.361 16.014 1.00 93.38 102 ARG A N 1
ATOM 870 C CA . ARG A 1 102 ? -15.354 0.046 14.806 1.00 93.38 102 ARG A CA 1
ATOM 871 C C . ARG A 1 102 ? -14.681 -0.507 13.560 1.00 93.38 102 ARG A C 1
ATOM 873 O O . ARG A 1 102 ? -13.469 -0.390 13.392 1.00 93.38 102 ARG A O 1
ATOM 880 N N . LYS A 1 103 ? -15.486 -1.062 12.649 1.00 94.50 103 LYS A N 1
ATOM 881 C CA . LYS A 1 103 ? -15.010 -1.556 11.353 1.00 94.50 103 LYS A CA 1
ATOM 882 C C . LYS A 1 103 ? -14.817 -0.406 10.359 1.00 94.50 103 LYS A C 1
ATOM 884 O O . LYS A 1 103 ? -15.743 0.347 10.055 1.00 94.50 103 LYS A O 1
ATOM 889 N N . TYR A 1 104 ? -13.620 -0.334 9.801 1.00 94.31 104 TYR A N 1
ATOM 890 C CA . TYR A 1 104 ? -13.209 0.517 8.696 1.00 94.31 104 TYR A CA 1
ATOM 891 C C . TYR A 1 104 ? -12.723 -0.354 7.537 1.00 94.31 104 TYR A C 1
ATOM 893 O O 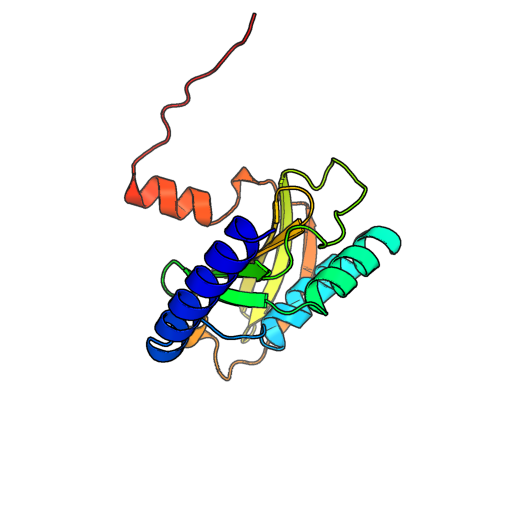. TYR A 1 104 ? -12.486 -1.553 7.689 1.00 94.31 104 TYR A O 1
ATOM 901 N N . VAL A 1 105 ? -12.591 0.264 6.368 1.00 95.06 105 VAL A N 1
ATOM 902 C CA . VAL A 1 105 ? -11.995 -0.361 5.190 1.00 95.06 105 VAL A CA 1
ATOM 903 C C . VAL A 1 105 ? -10.859 0.535 4.729 1.00 95.06 105 VAL A C 1
ATOM 905 O O . VAL A 1 105 ? -11.066 1.739 4.536 1.00 95.06 105 VAL A O 1
ATOM 908 N N . ALA A 1 106 ? -9.679 -0.061 4.605 1.00 95.88 106 A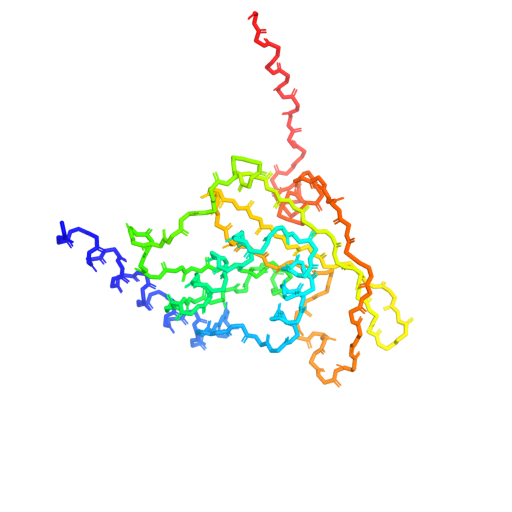LA A N 1
ATOM 909 C CA . ALA A 1 106 ? -8.552 0.504 3.891 1.00 95.88 106 ALA A CA 1
ATOM 910 C C . ALA A 1 106 ? -8.467 -0.103 2.493 1.00 95.88 106 ALA A C 1
ATOM 912 O O . ALA A 1 106 ? -8.871 -1.251 2.289 1.00 95.88 106 ALA A O 1
ATOM 913 N N . HIS A 1 107 ? -7.939 0.659 1.547 1.00 96.88 107 HIS A N 1
ATOM 914 C CA . HIS A 1 107 ? -7.633 0.169 0.211 1.00 96.88 107 HIS A CA 1
ATOM 915 C C . HIS A 1 107 ? -6.126 0.128 0.024 1.00 96.88 107 HIS A C 1
ATOM 917 O O . HIS A 1 107 ? -5.436 1.050 0.446 1.00 96.88 107 HIS A O 1
ATOM 923 N N . VAL A 1 108 ? -5.632 -0.935 -0.594 1.00 97.44 108 VAL A N 1
ATOM 924 C CA . VAL A 1 108 ? -4.254 -1.034 -1.071 1.00 97.44 108 VAL A CA 1
ATOM 925 C C . VAL A 1 108 ? -4.326 -1.159 -2.578 1.00 97.44 108 VAL A C 1
ATOM 927 O O . VAL A 1 108 ? -4.919 -2.116 -3.083 1.00 97.44 108 VAL A O 1
ATOM 930 N N . SER A 1 109 ? -3.761 -0.183 -3.272 1.00 96.69 109 SER A N 1
ATOM 931 C CA . SER A 1 109 ? -3.835 -0.091 -4.724 1.00 96.69 109 SER A CA 1
ATOM 932 C C . SER A 1 109 ? -2.469 -0.359 -5.336 1.00 96.69 109 SER A C 1
ATOM 934 O O . SER A 1 109 ? -1.438 0.110 -4.844 1.00 96.69 109 SER A O 1
ATOM 936 N N . PHE A 1 110 ? -2.492 -1.102 -6.431 1.00 95.31 110 PHE A N 1
ATOM 937 C CA . PHE A 1 110 ? -1.376 -1.349 -7.319 1.00 95.31 110 PHE A CA 1
ATOM 938 C C . PHE A 1 110 ? -1.684 -0.705 -8.664 1.00 95.31 11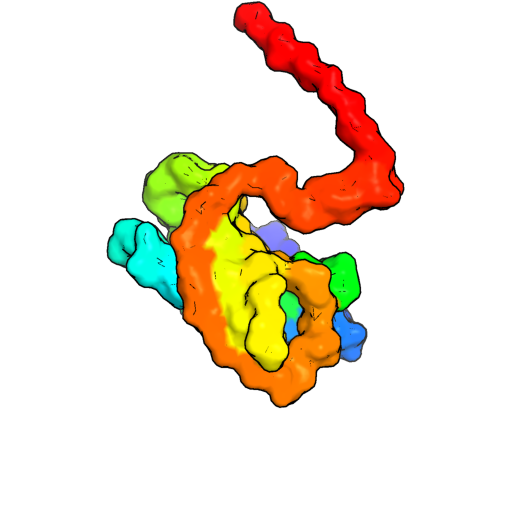0 PHE A C 1
ATOM 940 O O . PHE A 1 110 ? -2.805 -0.828 -9.156 1.00 95.31 110 PHE A O 1
ATOM 947 N N . PHE A 1 111 ? -0.698 -0.023 -9.231 1.00 92.88 111 PHE A N 1
ATOM 948 C CA . PHE A 1 111 ? -0.811 0.673 -10.508 1.00 92.88 111 PHE A CA 1
ATOM 949 C C . PHE A 1 111 ? 0.504 0.527 -11.271 1.00 92.88 111 PHE A C 1
ATOM 951 O O . PHE A 1 111 ? 1.566 0.520 -10.641 1.00 92.88 111 PHE A O 1
ATOM 958 N N . GLU A 1 112 ? 0.441 0.348 -12.593 1.00 92.25 112 GLU A N 1
ATOM 959 C CA . GLU A 1 112 ? 1.615 0.090 -13.448 1.00 92.25 112 GLU A CA 1
ATOM 960 C C . GLU A 1 112 ? 2.510 -1.028 -12.874 1.00 92.25 112 GLU A C 1
ATOM 962 O O . GLU A 1 112 ? 3.745 -0.972 -12.899 1.00 92.25 112 GLU A O 1
ATOM 967 N N . ARG A 1 113 ? 1.872 -2.056 -12.287 1.00 94.56 113 ARG A N 1
ATOM 968 C CA . ARG A 1 113 ? 2.523 -3.238 -11.695 1.00 94.56 113 ARG A CA 1
ATOM 969 C C . ARG A 1 113 ? 3.436 -2.908 -10.508 1.00 94.56 113 ARG A C 1
ATOM 971 O O . ARG A 1 113 ? 4.443 -3.585 -10.270 1.00 94.56 113 ARG A O 1
ATOM 978 N N . ARG A 1 114 ? 3.082 -1.880 -9.734 1.00 94.81 114 ARG A N 1
ATOM 979 C CA . ARG A 1 114 ? 3.797 -1.417 -8.532 1.00 94.81 114 ARG A CA 1
ATOM 980 C C . ARG A 1 114 ? 2.836 -1.157 -7.387 1.00 94.81 114 ARG A C 1
ATOM 982 O O . ARG A 1 114 ? 1.672 -0.847 -7.620 1.00 94.81 114 ARG A O 1
ATOM 989 N N . LEU A 1 115 ? 3.323 -1.241 -6.150 1.00 96.06 115 LEU A N 1
ATOM 990 C CA . LEU A 1 115 ? 2.583 -0.709 -5.007 1.00 96.06 115 LEU A CA 1
ATOM 991 C C . LEU A 1 115 ? 2.428 0.805 -5.177 1.00 96.06 115 LEU A C 1
ATOM 993 O O . LEU A 1 115 ? 3.422 1.520 -5.278 1.00 96.06 115 LEU A O 1
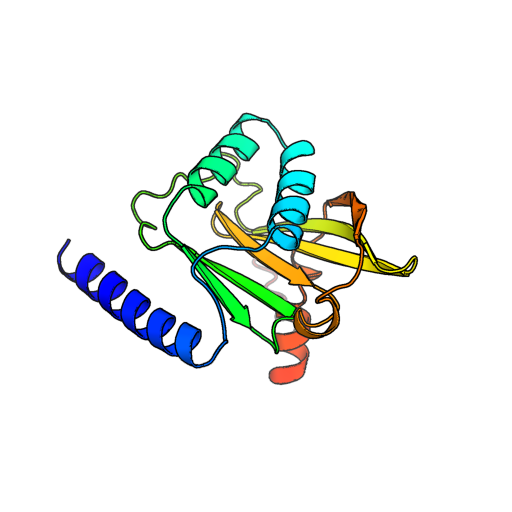ATOM 997 N N . TYR A 1 116 ? 1.189 1.288 -5.188 1.00 94.81 116 TYR A N 1
ATOM 998 C CA . TYR A 1 116 ? 0.895 2.682 -5.503 1.00 94.81 116 TYR A CA 1
ATOM 999 C C . TYR A 1 116 ? 0.412 3.469 -4.289 1.00 94.81 116 TYR A C 1
ATOM 1001 O O . TYR A 1 116 ? 0.972 4.519 -3.962 1.00 94.81 116 TYR A O 1
ATOM 1009 N N . SER A 1 117 ? -0.611 2.972 -3.589 1.00 95.44 117 SER A N 1
ATOM 1010 C CA . SER A 1 117 ? -1.210 3.721 -2.485 1.00 95.44 117 SER A CA 1
ATOM 1011 C C . SER A 1 117 ? -1.820 2.847 -1.395 1.00 95.44 117 SER A C 1
ATOM 1013 O O . SER A 1 117 ? -2.201 1.695 -1.615 1.00 95.44 117 SER A O 1
ATOM 1015 N N . VAL A 1 118 ? -1.932 3.438 -0.203 1.00 95.81 118 VAL A N 1
ATOM 1016 C CA . VAL A 1 118 ? -2.814 2.967 0.866 1.00 95.81 118 VAL A CA 1
ATOM 1017 C C . VAL A 1 118 ? -3.802 4.069 1.210 1.00 95.81 118 VAL A C 1
ATOM 1019 O O . VAL A 1 118 ? -3.430 5.182 1.594 1.00 95.81 118 VAL A O 1
ATOM 1022 N N . GLU A 1 119 ? -5.083 3.751 1.113 1.00 94.44 119 GLU A N 1
ATOM 1023 C CA . GLU A 1 119 ? -6.162 4.693 1.347 1.00 94.44 119 GLU A CA 1
ATOM 1024 C C . GLU A 1 119 ? -6.954 4.322 2.597 1.00 94.44 119 GLU A C 1
ATOM 1026 O O . GLU A 1 119 ? -7.305 3.164 2.819 1.00 94.44 119 GLU A O 1
ATOM 1031 N N . LEU A 1 120 ? -7.287 5.322 3.404 1.00 92.06 120 LEU A N 1
ATOM 1032 C CA . LEU A 1 120 ? -8.033 5.185 4.642 1.00 92.06 120 LEU A CA 1
ATOM 1033 C C . LEU A 1 120 ? -9.342 5.971 4.564 1.00 92.06 120 LEU A C 1
ATOM 1035 O O . LEU A 1 120 ? -9.416 7.102 4.077 1.00 92.06 120 LEU A O 1
ATOM 1039 N N . LYS A 1 121 ? -10.399 5.400 5.151 1.00 88.00 121 LYS A N 1
ATOM 1040 C CA . LYS A 1 121 ? -11.698 6.081 5.275 1.00 88.00 121 LYS A CA 1
ATOM 1041 C C . LYS A 1 121 ? -11.602 7.406 6.044 1.00 88.00 121 LYS A C 1
ATOM 1043 O O . LYS A 1 121 ? -12.394 8.315 5.805 1.00 88.00 121 LYS A O 1
ATOM 1048 N N . ARG A 1 122 ? -10.674 7.505 6.996 1.00 86.81 122 ARG A N 1
ATOM 1049 C CA . ARG A 1 122 ? -10.461 8.673 7.855 1.00 86.81 122 ARG A CA 1
ATOM 1050 C C . ARG A 1 122 ? -9.020 9.164 7.718 1.00 86.81 122 ARG A C 1
ATOM 1052 O O . ARG A 1 122 ? -8.141 8.339 7.480 1.00 86.81 122 ARG A O 1
ATOM 1059 N N . PRO A 1 123 ? -8.778 10.476 7.875 1.00 84.62 123 PRO A N 1
ATOM 1060 C CA . PRO A 1 123 ? -7.435 11.026 7.787 1.00 84.62 123 PRO A CA 1
ATOM 1061 C C . PRO A 1 123 ? -6.549 10.452 8.893 1.00 84.62 123 PRO A C 1
ATOM 1063 O O . PRO A 1 123 ? -7.009 10.259 10.025 1.00 84.62 123 PRO A O 1
ATOM 1066 N N . ARG A 1 124 ? -5.269 10.231 8.581 1.00 82.12 124 ARG A N 1
ATOM 1067 C CA . ARG A 1 124 ? -4.267 9.699 9.519 1.00 82.12 124 ARG A CA 1
ATOM 1068 C C . ARG A 1 124 ? -4.288 10.397 10.881 1.00 82.12 124 ARG A C 1
ATOM 1070 O O . ARG A 1 124 ? -4.243 9.721 11.903 1.00 82.12 124 ARG A O 1
ATOM 1077 N N . SER A 1 125 ? -4.393 11.726 10.909 1.00 83.75 125 SER A N 1
ATOM 1078 C CA . SER A 1 125 ? -4.406 12.527 12.144 1.00 83.75 125 SER A CA 1
ATOM 1079 C C . SER A 1 125 ? -5.483 12.089 13.143 1.00 83.75 125 SER A C 1
ATOM 1081 O O . SER A 1 125 ? -5.249 12.131 14.345 1.00 83.75 125 SER A O 1
ATOM 1083 N N . SER A 1 126 ? -6.626 11.594 12.660 1.00 86.69 126 SER A N 1
ATOM 1084 C CA . SER A 1 126 ? -7.727 11.103 13.500 1.00 86.69 126 SER A CA 1
ATOM 1085 C C . SER A 1 126 ? -7.522 9.689 14.061 1.00 86.69 126 SER A C 1
ATOM 1087 O O . SER A 1 126 ? -8.331 9.230 14.867 1.00 86.69 126 SER A O 1
ATOM 1089 N N . LEU A 1 127 ? -6.475 8.989 13.614 1.00 87.44 127 LEU A N 1
ATOM 1090 C CA . LEU A 1 127 ? -6.169 7.603 13.978 1.00 87.44 127 LEU A CA 1
ATOM 1091 C C . LEU A 1 127 ? -4.921 7.481 14.862 1.00 87.44 127 LEU A C 1
ATOM 1093 O O . LEU A 1 127 ? -4.640 6.403 15.379 1.00 87.44 127 LEU A O 1
ATOM 1097 N N . ILE A 1 128 ? -4.167 8.568 15.045 1.00 86.69 128 ILE A N 1
ATOM 1098 C CA . ILE A 1 128 ? -2.961 8.574 15.879 1.00 86.69 128 ILE A CA 1
ATOM 1099 C C . ILE A 1 128 ? -3.333 8.219 17.325 1.00 86.69 128 ILE A C 1
ATOM 1101 O O . ILE A 1 128 ? -4.262 8.789 17.890 1.00 86.69 128 ILE A O 1
ATOM 1105 N N . GLY A 1 129 ? -2.592 7.276 17.915 1.00 89.31 129 GLY A N 1
ATOM 1106 C CA . GLY A 1 129 ? -2.779 6.825 19.299 1.00 89.31 129 GLY A CA 1
ATOM 1107 C C . GLY A 1 129 ? -3.897 5.798 19.500 1.00 89.31 129 GLY A C 1
ATOM 1108 O O . GLY A 1 129 ? -4.060 5.304 20.612 1.00 89.31 129 GLY A O 1
ATOM 1109 N N . LYS A 1 130 ? -4.645 5.446 18.449 1.00 91.81 130 LYS A N 1
ATOM 1110 C CA . LYS A 1 130 ? -5.713 4.445 18.529 1.00 91.81 130 LYS A CA 1
ATOM 1111 C C . LYS A 1 130 ? -5.166 3.037 18.340 1.00 91.81 130 LYS A C 1
ATOM 1113 O O . LYS A 1 130 ? -4.306 2.810 17.489 1.00 91.81 130 LYS A O 1
ATOM 1118 N N . SER A 1 131 ? -5.704 2.079 19.090 1.00 93.81 131 SER A N 1
ATOM 1119 C CA . SER A 1 131 ? -5.444 0.663 18.839 1.00 93.81 131 SER A CA 1
ATOM 1120 C C . SER A 1 131 ? -6.150 0.218 17.559 1.00 93.81 131 SER A C 1
ATOM 1122 O O . SER A 1 131 ? -7.269 0.650 17.259 1.00 93.81 131 SER A O 1
ATOM 1124 N N . TYR A 1 132 ? -5.492 -0.648 16.792 1.00 95.50 132 TYR A N 1
ATOM 1125 C CA . TYR A 1 132 ? -6.056 -1.220 15.576 1.00 95.50 132 TYR A CA 1
ATOM 1126 C C . TYR A 1 132 ? -5.793 -2.722 15.491 1.00 95.50 132 TYR A C 1
ATOM 1128 O O . TYR A 1 132 ? -4.849 -3.247 16.079 1.00 95.50 132 TYR A O 1
ATOM 1136 N N . ARG A 1 133 ? -6.641 -3.412 14.728 1.00 96.44 133 ARG A N 1
ATOM 1137 C CA . ARG A 1 133 ? -6.484 -4.819 14.365 1.00 96.44 133 ARG A CA 1
ATOM 1138 C C . ARG A 1 133 ? -6.822 -5.016 12.894 1.00 96.44 133 ARG A C 1
ATOM 1140 O O . ARG A 1 133 ? -7.867 -4.558 12.425 1.00 96.44 133 ARG A O 1
ATOM 1147 N N . ILE A 1 134 ? -5.955 -5.733 12.188 1.00 97.06 134 ILE A N 1
ATOM 1148 C CA . ILE A 1 134 ? -6.193 -6.157 10.810 1.00 97.06 134 ILE A CA 1
ATOM 1149 C C . ILE A 1 134 ? -7.269 -7.253 10.794 1.00 97.06 134 ILE A C 1
ATOM 1151 O O . ILE A 1 134 ? -7.251 -8.188 11.595 1.00 97.06 134 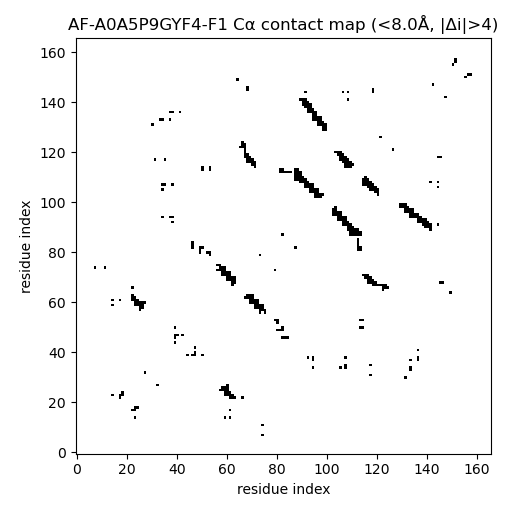ILE A O 1
ATOM 1155 N N . GLY A 1 135 ? -8.247 -7.099 9.909 1.00 95.50 135 GLY A N 1
ATOM 1156 C CA . GLY A 1 135 ? -9.310 -8.060 9.652 1.00 95.50 135 GLY A CA 1
ATOM 1157 C C . GLY A 1 135 ? -9.084 -8.826 8.352 1.00 95.50 135 GLY A C 1
ATOM 1158 O O . GLY A 1 135 ? -7.970 -9.195 8.005 1.00 95.50 135 GLY A O 1
ATOM 1159 N N . THR A 1 136 ? -10.169 -9.077 7.624 1.00 96.88 136 THR A N 1
ATOM 1160 C CA . THR A 1 136 ? -10.118 -9.792 6.348 1.00 96.88 136 THR A CA 1
ATOM 1161 C C . THR A 1 136 ? -9.601 -8.914 5.216 1.00 96.88 136 THR A C 1
ATOM 1163 O O . THR A 1 136 ? -9.909 -7.720 5.144 1.00 96.88 136 THR A O 1
ATOM 1166 N N . VAL A 1 137 ? -8.879 -9.541 4.293 1.00 98.06 137 VAL A N 1
ATOM 1167 C CA . VAL A 1 137 ? -8.485 -8.958 3.011 1.00 98.06 137 VAL A CA 1
ATOM 1168 C C . VAL A 1 137 ? -9.368 -9.555 1.926 1.00 98.06 137 VAL A C 1
ATOM 1170 O O . VAL A 1 137 ? -9.649 -10.750 1.923 1.00 98.06 137 VAL A O 1
ATOM 1173 N N . THR A 1 138 ? -9.836 -8.713 1.018 1.00 97.50 138 THR A N 1
ATOM 1174 C CA . THR A 1 138 ? -10.679 -9.120 -0.109 1.00 97.50 138 THR A CA 1
ATOM 1175 C C . THR A 1 138 ? -10.242 -8.388 -1.364 1.00 97.50 138 THR A C 1
ATOM 1177 O O . THR A 1 138 ? -9.727 -7.271 -1.285 1.00 97.50 138 THR A O 1
ATOM 1180 N N . LEU A 1 139 ? -10.454 -8.998 -2.527 1.00 96.56 139 LEU A N 1
ATOM 1181 C CA . LEU A 1 139 ? -10.242 -8.312 -3.795 1.00 96.56 139 LEU A CA 1
ATOM 1182 C C . LEU A 1 139 ? -11.307 -7.218 -3.958 1.00 96.56 139 LEU A C 1
ATOM 1184 O O . LEU A 1 139 ? -12.501 -7.467 -3.778 1.00 96.56 139 LEU A O 1
ATOM 1188 N N . GLY A 1 140 ? -10.870 -6.000 -4.257 1.00 92.50 140 GLY A N 1
ATOM 1189 C CA . GLY A 1 140 ? -11.738 -4.881 -4.600 1.00 92.50 140 GLY A CA 1
ATOM 1190 C C . GLY A 1 140 ? -11.757 -4.629 -6.102 1.00 92.50 140 GLY A C 1
ATOM 1191 O O . GLY A 1 140 ? -11.019 -5.252 -6.864 1.00 92.50 140 GLY A O 1
ATOM 1192 N N . LYS A 1 141 ? -12.602 -3.693 -6.532 1.00 88.31 141 LYS A N 1
ATOM 1193 C CA . LYS A 1 141 ? -12.538 -3.146 -7.887 1.00 88.31 141 LYS A CA 1
ATOM 1194 C C . LYS A 1 141 ? -11.747 -1.837 -7.846 1.00 88.31 141 LYS A C 1
ATOM 1196 O O . LYS A 1 141 ? -11.938 -1.079 -6.895 1.00 88.31 141 LYS A O 1
ATOM 1201 N N . PRO A 1 142 ? -10.933 -1.511 -8.863 1.00 82.75 142 PRO A N 1
ATOM 1202 C CA . PRO A 1 142 ? -10.298 -0.193 -8.961 1.00 82.75 142 PRO A CA 1
ATOM 1203 C C . PRO A 1 142 ? -11.291 0.975 -8.857 1.00 82.75 142 PRO A C 1
ATOM 1205 O O . PRO A 1 142 ? -10.995 2.007 -8.258 1.00 82.75 142 PRO A O 1
ATOM 1208 N N . SER A 1 143 ? -12.527 0.772 -9.333 1.00 78.19 143 SER A N 1
ATOM 1209 C CA . SER A 1 143 ? -13.640 1.724 -9.198 1.00 78.19 143 SER A CA 1
ATOM 1210 C C . SER A 1 143 ? -14.003 2.085 -7.751 1.00 78.19 143 SER A C 1
ATOM 1212 O O . SER A 1 143 ? -14.705 3.067 -7.531 1.00 78.19 143 SER A O 1
ATOM 1214 N N . ASP A 1 144 ? -13.567 1.290 -6.772 1.00 78.94 144 ASP A N 1
ATOM 1215 C CA . ASP A 1 144 ? -13.853 1.496 -5.352 1.00 78.94 144 ASP A CA 1
ATOM 1216 C C . ASP A 1 144 ? -12.838 2.424 -4.660 1.00 78.94 144 ASP A C 1
ATOM 1218 O O . ASP A 1 144 ? -13.029 2.760 -3.489 1.00 78.94 144 ASP A O 1
ATOM 1222 N N . SER A 1 145 ? -11.764 2.832 -5.351 1.00 77.31 145 SER A N 1
ATOM 1223 C CA . SER A 1 145 ? -10.756 3.755 -4.817 1.00 77.31 145 SER A CA 1
ATOM 1224 C C . SER A 1 145 ? -11.377 5.097 -4.409 1.00 77.31 145 SER A C 1
ATOM 1226 O O . SER A 1 145 ? -12.212 5.679 -5.110 1.00 77.31 145 SER A O 1
ATOM 1228 N N . TYR A 1 146 ? -10.926 5.636 -3.276 1.00 69.81 146 TYR A N 1
ATOM 1229 C CA . TYR A 1 146 ? -11.293 6.970 -2.819 1.00 69.81 146 TYR A CA 1
ATOM 1230 C C . TYR A 1 146 ? -10.736 8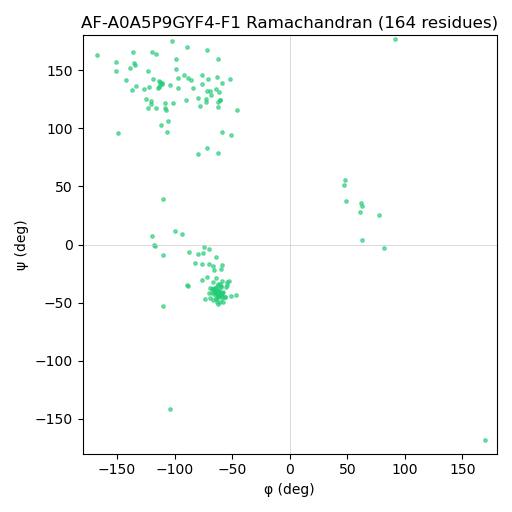.070 -3.728 1.00 69.81 146 TYR A C 1
ATOM 1232 O O . TYR A 1 146 ? -11.286 9.167 -3.692 1.00 69.81 146 TYR A O 1
ATOM 1240 N N . ILE A 1 147 ? -9.717 7.789 -4.553 1.00 67.25 147 ILE A N 1
ATOM 1241 C CA . ILE A 1 147 ? -9.207 8.726 -5.567 1.00 67.25 147 ILE A CA 1
ATOM 1242 C C . ILE A 1 147 ? -10.341 9.113 -6.511 1.00 67.25 147 ILE A C 1
ATOM 1244 O O . ILE A 1 147 ? -10.621 10.293 -6.654 1.00 67.25 147 ILE A O 1
ATOM 1248 N N . ARG A 1 148 ? -11.087 8.139 -7.048 1.00 61.41 148 ARG A N 1
ATOM 1249 C CA . ARG A 1 148 ? -12.235 8.418 -7.927 1.00 61.41 148 ARG A CA 1
ATOM 1250 C C . ARG A 1 148 ? -13.393 9.101 -7.208 1.00 61.41 148 ARG A C 1
ATOM 1252 O O . ARG A 1 148 ? -14.126 9.877 -7.808 1.00 61.41 148 ARG A O 1
ATOM 1259 N N . VAL A 1 149 ? -13.594 8.808 -5.922 1.00 57.84 149 VAL A N 1
ATOM 1260 C CA . VAL A 1 149 ? -14.633 9.478 -5.121 1.00 57.84 149 VAL A CA 1
ATOM 1261 C C . VAL A 1 149 ? -14.289 10.952 -4.906 1.00 57.84 149 VAL A C 1
ATOM 1263 O O . VAL A 1 149 ? -15.189 11.788 -4.934 1.00 57.84 149 VAL A O 1
ATOM 1266 N N . ILE A 1 150 ? -13.010 11.260 -4.688 1.00 55.84 150 ILE A N 1
ATOM 1267 C CA . ILE A 1 150 ? -12.507 12.625 -4.518 1.00 55.84 150 ILE A CA 1
ATOM 1268 C C . ILE A 1 150 ? -12.501 13.353 -5.861 1.00 55.84 150 ILE A C 1
ATOM 1270 O O . ILE A 1 150 ? -13.090 14.422 -5.945 1.00 55.84 150 ILE A O 1
ATOM 1274 N N . ASP A 1 151 ? -11.999 12.722 -6.919 1.00 54.47 151 ASP A N 1
ATOM 1275 C CA . ASP A 1 151 ? -12.021 13.251 -8.285 1.00 54.47 151 ASP A CA 1
ATOM 1276 C C . ASP A 1 151 ? -13.454 13.577 -8.742 1.00 54.47 151 ASP A C 1
ATOM 1278 O O . ASP A 1 151 ? -13.743 14.687 -9.174 1.00 54.47 151 ASP A O 1
ATOM 1282 N N . ARG A 1 152 ? -14.422 12.683 -8.490 1.00 54.25 152 ARG A N 1
ATOM 1283 C CA . ARG A 1 152 ? -15.848 12.940 -8.759 1.00 54.25 152 ARG A CA 1
ATOM 1284 C C . ARG A 1 152 ? -16.430 14.094 -7.937 1.00 54.25 152 ARG A C 1
ATOM 1286 O O . ARG A 1 152 ? -17.340 14.784 -8.399 1.00 54.25 152 ARG A O 1
ATOM 1293 N N . ALA A 1 153 ? -15.986 14.260 -6.693 1.00 55.56 153 ALA A N 1
ATOM 1294 C CA . ALA A 1 153 ? -16.454 15.334 -5.820 1.00 55.56 153 ALA A CA 1
ATOM 1295 C C . ALA A 1 153 ? -15.840 16.695 -6.192 1.00 55.56 153 ALA A C 1
ATOM 1297 O O . ALA A 1 153 ? -16.499 17.716 -6.008 1.00 55.56 153 ALA A O 1
ATOM 1298 N N . GLU A 1 154 ? -14.615 16.701 -6.722 1.00 46.84 154 GLU A N 1
ATOM 1299 C CA . GLU A 1 154 ? -13.857 17.900 -7.099 1.00 46.84 154 GLU A CA 1
ATOM 1300 C C . GLU A 1 154 ? -14.127 18.338 -8.550 1.00 46.84 154 GLU A C 1
ATOM 1302 O O . GLU A 1 154 ? -14.210 19.536 -8.820 1.00 46.84 154 GLU A O 1
ATOM 1307 N N . HIS A 1 155 ? -14.348 17.392 -9.468 1.00 51.84 155 HIS A N 1
ATOM 1308 C CA . HIS A 1 155 ? -14.477 17.639 -10.910 1.00 51.84 155 HIS A CA 1
ATOM 1309 C C . HIS A 1 155 ? -15.858 17.288 -11.502 1.00 51.84 155 HIS A C 1
ATOM 1311 O O . HIS A 1 155 ? -16.115 17.555 -12.676 1.00 51.84 155 HIS A O 1
ATOM 1317 N N . GLY A 1 156 ? -16.792 16.771 -10.693 1.00 43.81 156 GLY A N 1
ATOM 1318 C CA . GLY A 1 156 ? -18.141 16.381 -11.121 1.00 43.81 156 GLY A CA 1
ATOM 1319 C C . GLY A 1 156 ? -18.243 14.916 -11.566 1.00 43.81 156 GLY A C 1
ATOM 1320 O O . GLY A 1 156 ? -17.270 14.168 -11.561 1.00 43.81 156 GLY A O 1
ATOM 1321 N N . LYS A 1 157 ? -19.454 14.449 -11.913 1.00 49.31 157 LYS A N 1
ATOM 1322 C CA . LYS A 1 157 ? -19.637 13.085 -12.447 1.00 49.31 157 LYS A CA 1
ATOM 1323 C C . LYS A 1 157 ? -18.829 12.941 -13.738 1.00 49.31 157 LYS A C 1
ATOM 1325 O O . LYS A 1 157 ? -19.094 13.690 -14.674 1.00 49.31 157 LYS A O 1
ATOM 1330 N N . GLU A 1 158 ? -17.940 11.945 -13.798 1.00 51.34 158 GLU A N 1
ATOM 1331 C CA . GLU A 1 158 ? -17.453 11.402 -15.070 1.00 51.34 158 GLU A CA 1
ATOM 1332 C C . GLU A 1 158 ? -18.677 11.203 -15.968 1.00 51.34 158 GLU A C 1
ATOM 1334 O O . GLU A 1 158 ? -19.615 10.475 -15.622 1.00 51.34 158 GLU A O 1
ATOM 1339 N N . THR A 1 159 ? -18.714 11.940 -17.074 1.00 44.12 159 THR A N 1
ATOM 1340 C CA . THR A 1 159 ? -19.605 11.593 -18.168 1.00 44.12 159 THR A CA 1
ATOM 1341 C C . THR A 1 159 ? -19.130 10.229 -18.623 1.00 44.12 159 THR A C 1
ATOM 1343 O O . THR A 1 159 ? -17.970 10.060 -18.983 1.00 44.12 159 THR A O 1
ATOM 1346 N N . ASP A 1 160 ? -20.019 9.251 -18.508 1.00 43.72 160 ASP A N 1
ATOM 1347 C CA . ASP A 1 160 ? -19.855 7.909 -19.036 1.00 43.72 160 ASP A CA 1
ATOM 1348 C C . ASP A 1 160 ? -19.751 8.052 -20.561 1.00 43.72 160 ASP A C 1
ATOM 1350 O O . ASP A 1 160 ? -20.732 7.937 -21.294 1.00 43.72 160 ASP A O 1
ATOM 1354 N N . THR A 1 161 ? -18.579 8.440 -21.064 1.00 39.50 161 THR A N 1
ATOM 1355 C CA . THR A 1 161 ? -18.246 8.263 -22.468 1.00 39.50 161 THR A CA 1
ATOM 1356 C C . THR A 1 161 ? -18.030 6.774 -22.625 1.00 39.50 161 THR A C 1
ATOM 1358 O O . THR A 1 161 ? -16.903 6.286 -22.541 1.00 39.50 161 THR A O 1
ATOM 1361 N N . GLY A 1 162 ? -19.148 6.065 -22.795 1.00 38.75 162 GLY A N 1
ATOM 1362 C CA . GLY A 1 162 ? -19.187 4.749 -23.394 1.00 38.75 162 GLY A CA 1
ATOM 1363 C C . GLY A 1 162 ? -18.434 4.827 -24.710 1.00 38.75 162 GLY A C 1
ATOM 1364 O O . GLY A 1 162 ? -18.970 5.240 -25.735 1.00 38.75 162 GLY A O 1
ATOM 1365 N N . LEU A 1 163 ? -17.156 4.477 -24.663 1.00 36.56 163 LEU A N 1
ATOM 1366 C CA . LEU A 1 163 ? -16.444 4.013 -25.831 1.00 36.56 163 LEU A CA 1
ATOM 1367 C C . LEU A 1 163 ? -16.839 2.548 -25.992 1.00 36.56 163 LEU A C 1
ATOM 1369 O O . LEU A 1 163 ? -16.092 1.640 -25.637 1.00 36.56 163 LEU A O 1
ATOM 1373 N N . ASP A 1 164 ? -18.048 2.352 -26.522 1.00 42.78 164 ASP A N 1
ATOM 1374 C CA . ASP A 1 164 ? -18.293 1.236 -27.424 1.00 42.78 164 ASP A CA 1
ATOM 1375 C C . ASP A 1 164 ? -17.320 1.438 -28.591 1.00 42.78 164 ASP A C 1
ATOM 1377 O O . ASP A 1 164 ? -17.532 2.267 -29.479 1.00 42.78 164 ASP A O 1
ATOM 1381 N N . LEU A 1 165 ? -16.177 0.759 -28.521 1.00 34.25 165 LEU A N 1
ATOM 1382 C CA . LEU A 1 165 ? -15.307 0.608 -29.677 1.00 34.25 165 LEU A CA 1
ATOM 1383 C C . LEU A 1 165 ? -15.929 -0.454 -30.601 1.00 34.25 165 LEU A C 1
ATOM 1385 O O . LEU A 1 165 ? -16.438 -1.454 -30.088 1.00 34.25 165 LEU A O 1
ATOM 1389 N N . PRO A 1 166 ? -15.920 -0.229 -31.928 1.00 43.50 166 PRO A N 1
ATOM 1390 C CA . PRO A 1 166 ? -16.453 -1.171 -32.912 1.00 43.50 166 PRO A CA 1
ATOM 1391 C C . PRO A 1 166 ? -15.710 -2.512 -32.934 1.00 43.50 166 PRO A C 1
ATOM 1393 O O . PRO A 1 166 ? -14.496 -2.533 -32.621 1.00 43.50 166 PRO A O 1
#

Nearest PDB structures (foldseek):
  7bmv-assembly1_A  TM=2.695E-01  e=1.452E+00  Thermochaetoides thermophila DSM 1495
  5mya-assembly1_A  TM=3.398E-01  e=4.759E+00  Homo sapiens

Mean predicted aligned error: 7.67 Å

Secondary structure (DSSP, 8-state):
-HHHHHHHHHHHHHHHHHHHTTSEESS--HHHHHHHHHHHTTS-HHHHHHHHHHHHS-EEEEEEGGGTEEEEEETTGGGPPPPS-GGGSEEEEEEEEEETTEEEEEEEEEETTEEEEEEESS-GGGTTT--EEEEEEEEE-GGG-HHHHHHHHHH-----------

Foldseek 3Di:
DVVLVVVLVVVVVVLVVCVVVVQWAFADDPVVVVQLVLVLVVDDVLQSVLQVQQRPATWIWGAPPLQQKTWTGGSPVVPRDFRPDPCLQWWKKWKWKQWVNDTWIWIFIGHNRYGTIIGTPDHPVVRPPIDMDIDDMDTDDSCPDVVVVVCCVPPNDDPPPPPPDD

pLDDT: mean 85.08, std 15.66, range [34.25, 98.38]